Protein AF-A0AAD4DSZ0-F1 (afdb_monomer)

Foldseek 3Di:
DLVVVQVVCVVVVNFPAKDWDWDDDPQWIWIKIWGHDPNDIDTPPPCTDIFRCVPVVSVVVSVVCVVVVVVSVVVVVVVVVVD

Radius of gyration: 14.33 Å; Cα contacts (8 Å, |Δi|>4): 97; chains: 1; bounding box: 34×17×40 Å

Organism: NCBI:txid1912939

Sequence (83 aa):
YLLSAVTFLSELGITDQPVFGLIADDALGAITMVWKTNNQIYVMERDVQHYDIRDPLQALQFMSILPRLARHDLGLCHLSEKQ

Structure (mmCIF, N/CA/C/O backbone):
data_AF-A0AAD4DSZ0-F1
#
_entry.id   AF-A0AAD4DSZ0-F1
#
loop_
_atom_site.group_PDB
_atom_site.id
_atom_site.type_symbol
_atom_site.label_atom_id
_atom_site.label_alt_id
_atom_site.label_comp_id
_atom_site.label_asym_id
_atom_site.label_entity_id
_atom_site.label_seq_id
_atom_site.pdbx_PDB_ins_code
_atom_site.Cartn_x
_atom_site.Cartn_y
_atom_site.Cartn_z
_atom_site.occupancy
_atom_site.B_iso_or_equiv
_atom_site.auth_seq_id
_atom_site.auth_comp_id
_atom_site.auth_asym_id
_atom_site.auth_atom_id
_atom_site.pdbx_PDB_model_num
ATOM 1 N N . TYR A 1 1 ? -7.224 -7.171 -1.382 1.00 70.06 1 TYR A N 1
ATOM 2 C CA . TYR A 1 1 ? -6.262 -7.297 -0.267 1.00 70.06 1 TYR A CA 1
ATOM 3 C C . TYR A 1 1 ? -6.296 -6.076 0.656 1.00 70.06 1 TYR A C 1
ATOM 5 O O . TYR A 1 1 ? -6.693 -6.229 1.800 1.00 70.06 1 TYR A O 1
ATOM 13 N N . LEU A 1 2 ? -5.993 -4.860 0.177 1.00 77.88 2 LEU A N 1
ATOM 14 C CA . LEU A 1 2 ? -5.947 -3.647 1.023 1.00 77.88 2 LEU A CA 1
ATOM 15 C C . LEU A 1 2 ? -7.260 -3.293 1.720 1.00 77.88 2 LEU A C 1
ATOM 17 O O . LEU A 1 2 ? -7.261 -2.987 2.906 1.00 77.88 2 LEU A O 1
ATOM 21 N N . LEU A 1 3 ? -8.380 -3.389 1.002 1.00 80.31 3 LEU A N 1
ATOM 22 C CA . LEU A 1 3 ? -9.704 -3.130 1.569 1.00 80.31 3 LEU A CA 1
ATOM 23 C C . LEU A 1 3 ? -10.001 -4.059 2.759 1.00 80.31 3 LEU A C 1
ATOM 25 O O . LEU A 1 3 ? -10.522 -3.628 3.785 1.00 80.31 3 LEU A O 1
ATOM 29 N N . SER A 1 4 ? -9.621 -5.333 2.630 1.00 83.31 4 SER A N 1
ATOM 30 C CA . SER A 1 4 ? -9.764 -6.343 3.679 1.00 83.31 4 SER A CA 1
ATOM 31 C C . SER 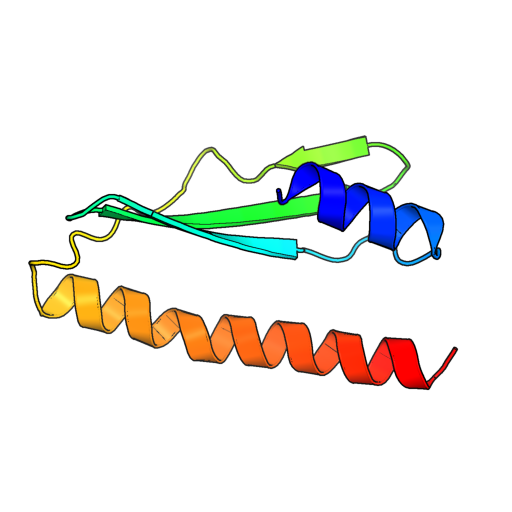A 1 4 ? -8.864 -6.038 4.877 1.00 83.31 4 SER A C 1
ATOM 33 O O . SER A 1 4 ? -9.325 -6.133 6.007 1.00 83.31 4 SER A O 1
ATOM 35 N N . ALA A 1 5 ? -7.618 -5.616 4.638 1.00 80.38 5 ALA A N 1
ATOM 36 C CA . ALA A 1 5 ? -6.680 -5.241 5.697 1.00 80.38 5 ALA A CA 1
ATOM 37 C C . ALA A 1 5 ? -7.167 -4.017 6.494 1.00 80.38 5 ALA A C 1
ATOM 39 O O . ALA A 1 5 ? -7.199 -4.050 7.719 1.00 80.38 5 ALA A O 1
ATOM 40 N N . VAL A 1 6 ? -7.633 -2.969 5.808 1.00 84.12 6 VAL A N 1
ATOM 41 C CA . VAL A 1 6 ? -8.197 -1.766 6.445 1.00 84.12 6 VAL A CA 1
ATOM 42 C C . VAL A 1 6 ? -9.475 -2.080 7.221 1.00 84.12 6 VAL A C 1
ATOM 44 O O . VAL A 1 6 ? -9.694 -1.542 8.304 1.00 84.12 6 VAL A O 1
ATOM 47 N N . THR A 1 7 ? -10.318 -2.967 6.690 1.00 83.62 7 THR A N 1
ATOM 48 C CA . THR A 1 7 ? -11.527 -3.410 7.395 1.00 83.62 7 THR A CA 1
ATOM 49 C C . THR A 1 7 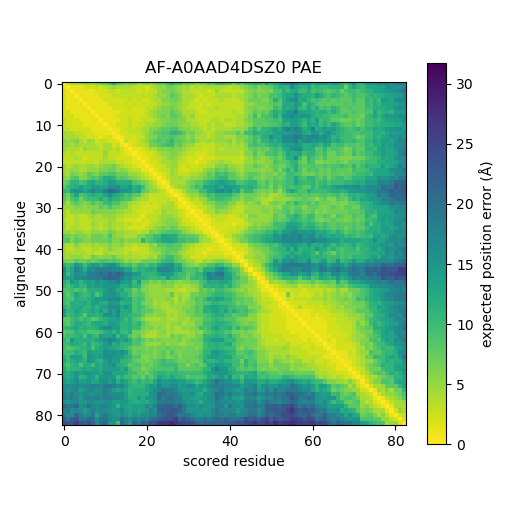? -11.157 -4.169 8.666 1.00 83.62 7 THR A C 1
ATOM 51 O O . THR A 1 7 ? -11.674 -3.844 9.725 1.00 83.62 7 THR A O 1
ATOM 54 N N . PHE A 1 8 ? -10.205 -5.102 8.590 1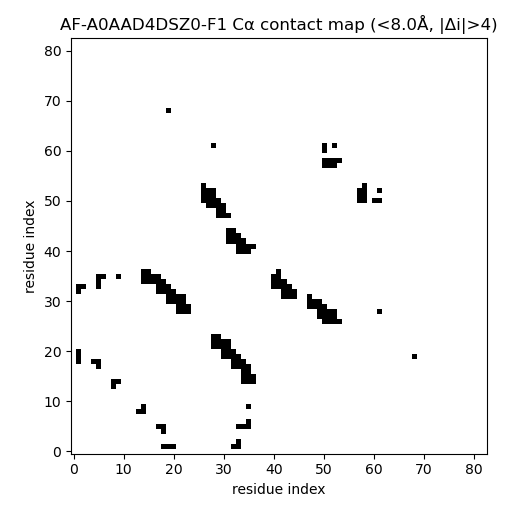.00 84.00 8 PHE A N 1
ATOM 55 C CA . PHE A 1 8 ? -9.712 -5.848 9.748 1.00 84.00 8 PHE A CA 1
ATOM 56 C C . PHE A 1 8 ? -9.139 -4.934 10.842 1.00 84.00 8 PHE A C 1
ATOM 58 O O . PHE A 1 8 ? -9.530 -5.057 11.998 1.00 84.00 8 PHE A O 1
ATOM 65 N N . LEU A 1 9 ? -8.272 -3.979 10.485 1.00 80.88 9 LEU A N 1
ATOM 66 C CA . LEU A 1 9 ? -7.720 -3.013 11.444 1.00 80.88 9 LEU A CA 1
ATOM 67 C C . LEU A 1 9 ? -8.819 -2.166 12.098 1.00 80.88 9 LEU A C 1
ATOM 69 O O . LEU A 1 9 ? -8.802 -1.955 13.307 1.00 80.88 9 LEU A O 1
ATOM 73 N N . SER A 1 10 ? -9.822 -1.756 11.321 1.00 82.31 10 SER A N 1
ATOM 74 C CA . SER A 1 10 ? -10.958 -1.006 11.852 1.00 82.31 10 SER A CA 1
ATOM 75 C C . SER A 1 10 ? -11.810 -1.809 12.833 1.00 82.31 10 SER A C 1
ATOM 77 O O . SER A 1 10 ? -12.328 -1.207 13.770 1.00 82.31 10 SER A O 1
ATOM 79 N N . GLU A 1 11 ? -11.979 -3.118 12.635 1.00 85.62 11 GLU A N 1
ATOM 80 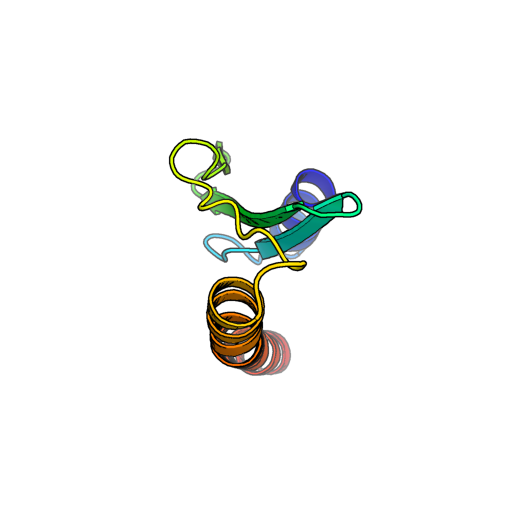C CA . GLU A 1 11 ? -12.680 -3.985 13.598 1.00 85.62 11 GLU A CA 1
ATOM 81 C C . GLU A 1 11 ? -11.890 -4.131 14.909 1.00 85.62 11 GLU A C 1
ATOM 83 O O . GLU A 1 11 ? -12.478 -4.306 15.972 1.00 85.62 11 GLU A O 1
ATOM 88 N N . LEU A 1 12 ? -10.562 -3.989 14.857 1.00 83.69 12 LEU A N 1
ATOM 89 C CA . LEU A 1 12 ? -9.693 -3.935 16.037 1.00 83.69 12 LEU A CA 1
ATOM 90 C C . LEU A 1 12 ? -9.663 -2.549 16.710 1.00 83.69 12 LEU A C 1
ATOM 92 O O . LEU A 1 12 ? -8.914 -2.348 17.661 1.00 83.69 12 LEU A O 1
ATOM 96 N N . GLY A 1 13 ? -10.455 -1.585 16.229 1.00 79.88 13 GLY A N 1
ATOM 97 C CA . GLY A 1 13 ? -10.469 -0.211 16.740 1.00 79.88 13 GLY A CA 1
ATOM 98 C C . GLY A 1 13 ? -9.318 0.665 16.232 1.00 79.88 13 GLY A C 1
ATOM 99 O O . GLY A 1 13 ? -9.188 1.807 16.665 1.00 79.88 13 GLY A O 1
ATOM 100 N N . ILE A 1 14 ? -8.507 0.166 15.295 1.00 77.75 14 ILE A N 1
ATOM 101 C CA . ILE A 1 14 ? -7.422 0.914 14.656 1.00 77.75 14 ILE A CA 1
ATOM 102 C C . ILE A 1 14 ? -8.000 1.611 13.417 1.00 77.75 14 ILE A C 1
ATOM 104 O O . ILE A 1 14 ? -8.110 1.026 12.336 1.00 77.75 14 ILE A O 1
ATOM 108 N N . THR A 1 15 ? -8.416 2.866 13.588 1.00 80.56 15 THR A N 1
ATOM 109 C CA . THR A 1 15 ? -8.919 3.738 12.514 1.00 80.56 15 THR A CA 1
ATOM 110 C C . THR A 1 15 ? -7.893 4.801 12.135 1.00 80.56 15 THR A C 1
ATOM 112 O O . THR A 1 15 ? -6.859 4.935 12.780 1.00 80.56 15 THR A O 1
ATOM 115 N N . ASP A 1 16 ? -8.164 5.535 11.052 1.00 77.69 16 ASP A N 1
ATOM 116 C CA . ASP A 1 16 ? -7.374 6.690 10.589 1.00 77.69 16 ASP A CA 1
ATOM 117 C C . ASP A 1 16 ? -5.951 6.364 10.118 1.00 77.69 16 ASP A C 1
ATOM 119 O O . ASP A 1 16 ? -5.169 7.253 9.780 1.00 77.69 16 ASP A O 1
ATOM 123 N N . GLN A 1 17 ? -5.659 5.071 9.991 1.00 77.06 17 GLN A N 1
ATOM 124 C CA . GLN A 1 17 ? -4.338 4.568 9.679 1.00 77.06 17 GLN A CA 1
ATOM 125 C C . GLN A 1 17 ? -4.220 4.136 8.213 1.00 77.06 17 GLN A C 1
ATOM 127 O O . GLN A 1 17 ? -5.023 3.318 7.747 1.00 77.06 17 GLN A O 1
ATOM 132 N N . PRO A 1 18 ? -3.236 4.669 7.464 1.00 78.06 18 PRO A N 1
ATOM 133 C CA . PRO A 1 18 ? -3.033 4.299 6.074 1.00 78.06 18 PRO A CA 1
ATOM 134 C C . PRO A 1 18 ? -2.368 2.931 5.966 1.00 78.06 18 PRO A C 1
ATOM 136 O O . PRO A 1 18 ? -1.276 2.702 6.480 1.00 78.06 18 PRO A O 1
ATOM 139 N N . VAL A 1 19 ? -3.027 2.037 5.237 1.00 79.81 19 VAL A N 1
ATOM 140 C CA . VAL A 1 19 ? -2.469 0.768 4.782 1.00 79.81 19 VAL A CA 1
ATOM 141 C C . VAL A 1 19 ? -1.984 0.955 3.356 1.00 79.81 19 VAL A C 1
ATOM 143 O O . VAL A 1 19 ? -2.749 1.303 2.451 1.00 79.81 19 VAL A O 1
ATOM 146 N N . PHE A 1 20 ? -0.699 0.700 3.157 1.00 78.19 20 PHE A N 1
ATOM 147 C CA . PHE A 1 20 ? -0.064 0.790 1.855 1.00 78.19 20 PHE A CA 1
ATOM 148 C C . PHE A 1 20 ? -0.012 -0.577 1.188 1.00 78.19 20 PHE A C 1
ATOM 150 O O . PHE A 1 20 ? 0.225 -1.598 1.832 1.00 78.19 20 PHE A O 1
ATOM 157 N N . GLY A 1 21 ? -0.220 -0.597 -0.121 1.00 74.75 21 GLY A N 1
ATOM 158 C CA . GLY A 1 21 ? -0.080 -1.786 -0.940 1.00 74.75 21 GLY A CA 1
ATOM 159 C C . GLY A 1 21 ? 0.882 -1.544 -2.076 1.00 74.75 21 GLY A C 1
ATOM 160 O O . GLY A 1 21 ? 0.871 -0.488 -2.708 1.00 74.75 21 GLY A O 1
ATOM 161 N N . LEU A 1 22 ? 1.692 -2.561 -2.328 1.00 75.56 22 LEU A N 1
ATOM 162 C CA . LEU A 1 22 ? 2.558 -2.624 -3.482 1.00 75.56 22 LEU A CA 1
ATOM 163 C C . LEU A 1 22 ? 1.889 -3.494 -4.537 1.00 75.56 22 LEU A C 1
ATOM 165 O O . LEU A 1 22 ? 1.547 -4.645 -4.264 1.00 75.56 22 LEU A O 1
ATOM 169 N N . ILE A 1 23 ? 1.700 -2.939 -5.725 1.00 74.88 23 ILE A N 1
ATOM 170 C CA . ILE A 1 23 ? 1.244 -3.677 -6.895 1.00 74.88 23 ILE A CA 1
ATOM 171 C C . ILE A 1 23 ? 2.412 -3.663 -7.870 1.00 74.88 23 ILE A C 1
ATOM 173 O O . ILE A 1 23 ? 2.883 -2.597 -8.249 1.00 74.88 23 ILE A O 1
ATOM 177 N N . ALA A 1 24 ? 2.910 -4.838 -8.228 1.00 68.31 24 ALA A N 1
ATOM 178 C CA . ALA A 1 24 ? 3.914 -4.984 -9.268 1.00 68.31 24 ALA A CA 1
ATOM 179 C C . ALA A 1 24 ? 3.348 -5.919 -10.337 1.00 68.31 24 ALA A C 1
ATOM 181 O O . ALA A 1 24 ? 2.946 -7.036 -10.012 1.00 68.31 24 ALA A O 1
ATOM 182 N N . ASP A 1 25 ? 3.294 -5.450 -11.578 1.00 71.06 25 ASP A N 1
ATOM 183 C CA . ASP A 1 25 ? 2.913 -6.240 -12.746 1.00 71.06 25 ASP A CA 1
ATOM 184 C C . ASP A 1 25 ? 4.032 -6.166 -13.785 1.00 71.06 25 ASP A C 1
ATOM 186 O O . ASP A 1 25 ? 4.147 -5.168 -14.496 1.00 71.06 25 ASP A O 1
ATOM 190 N N . ASP A 1 26 ? 4.875 -7.203 -13.804 1.00 70.94 26 ASP A N 1
ATOM 191 C CA . ASP A 1 26 ? 6.063 -7.387 -14.652 1.00 70.94 26 ASP A CA 1
ATOM 192 C C . ASP A 1 26 ? 6.993 -6.158 -14.709 1.00 70.94 26 ASP A C 1
ATOM 194 O O . ASP A 1 26 ? 7.984 -6.068 -13.984 1.00 70.94 26 ASP A O 1
ATOM 198 N N . ALA A 1 27 ? 6.643 -5.182 -15.543 1.00 68.94 27 ALA A N 1
ATOM 199 C CA . ALA A 1 27 ? 7.357 -3.931 -15.727 1.00 68.94 27 ALA A CA 1
ATOM 200 C C . ALA A 1 27 ? 6.876 -2.779 -14.832 1.00 68.94 27 ALA A C 1
ATOM 202 O O . ALA A 1 27 ? 7.629 -1.835 -14.62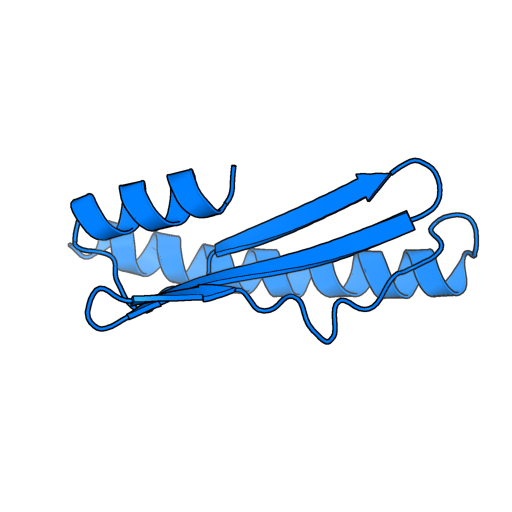8 1.00 68.94 27 ALA A O 1
ATOM 203 N N . LEU A 1 28 ? 5.640 -2.801 -14.331 1.00 71.31 28 LEU A N 1
ATOM 204 C CA . LEU A 1 28 ? 5.016 -1.659 -13.665 1.00 71.31 28 LEU A CA 1
ATOM 205 C C . LEU A 1 28 ? 4.935 -1.871 -12.156 1.00 71.31 28 LEU A C 1
ATOM 207 O O . LEU A 1 28 ? 4.250 -2.771 -11.680 1.00 71.31 28 LEU A O 1
ATOM 211 N N . GLY A 1 29 ? 5.598 -1.000 -11.402 1.00 72.38 29 GLY A N 1
ATOM 212 C CA . GLY A 1 29 ? 5.438 -0.857 -9.960 1.00 72.38 29 GLY A CA 1
ATOM 213 C C . GLY A 1 29 ? 4.497 0.296 -9.630 1.00 72.38 29 GLY A C 1
ATOM 214 O O . GLY A 1 29 ? 4.681 1.413 -10.106 1.00 72.38 29 GLY A O 1
ATOM 215 N N . ALA A 1 30 ? 3.511 0.039 -8.783 1.00 74.88 30 ALA A N 1
ATOM 216 C CA . ALA A 1 30 ? 2.513 0.990 -8.324 1.00 74.88 30 ALA A CA 1
ATOM 217 C C . ALA A 1 30 ? 2.380 0.909 -6.798 1.00 74.88 30 ALA A C 1
ATOM 219 O O . ALA A 1 30 ? 2.354 -0.174 -6.208 1.00 74.88 30 ALA A O 1
ATOM 220 N N . ILE A 1 31 ? 2.283 2.070 -6.153 1.00 75.69 31 ILE A N 1
ATOM 221 C CA . ILE A 1 31 ? 2.034 2.183 -4.713 1.00 75.69 31 ILE A CA 1
ATOM 222 C C . ILE A 1 31 ? 0.622 2.723 -4.532 1.00 75.69 31 ILE A C 1
ATOM 224 O O . ILE A 1 31 ? 0.309 3.821 -4.980 1.00 75.69 31 ILE A O 1
ATOM 228 N N . THR A 1 32 ? -0.221 1.959 -3.852 1.00 80.56 32 THR A N 1
ATOM 229 C CA . THR A 1 32 ? -1.590 2.352 -3.506 1.00 80.56 32 THR A CA 1
ATOM 230 C C . THR A 1 32 ? -1.712 2.511 -1.995 1.00 80.56 32 THR A C 1
ATOM 232 O O . THR A 1 32 ? -0.999 1.863 -1.227 1.00 80.56 32 THR A O 1
ATOM 235 N N . MET A 1 33 ? -2.626 3.367 -1.553 1.00 81.69 33 MET A N 1
ATOM 236 C CA . MET A 1 33 ? -2.874 3.635 -0.139 1.00 81.69 33 MET A CA 1
ATOM 237 C C . MET A 1 33 ? -4.374 3.624 0.132 1.00 81.69 33 MET A C 1
ATOM 239 O O . MET A 1 33 ? -5.152 4.222 -0.613 1.00 81.69 33 MET A O 1
ATOM 243 N N . VAL A 1 34 ? -4.776 2.955 1.210 1.00 83.62 34 VAL A N 1
ATOM 244 C CA . VAL A 1 34 ? -6.166 2.904 1.671 1.00 83.62 34 VAL A CA 1
ATOM 245 C C . VAL A 1 34 ? -6.202 3.197 3.163 1.00 83.62 34 VAL A C 1
ATOM 247 O O . VAL A 1 34 ? -5.398 2.655 3.913 1.00 83.62 34 VAL A O 1
ATOM 250 N N . TRP A 1 35 ? -7.147 4.017 3.612 1.00 84.94 35 TRP A N 1
ATOM 251 C CA . TRP A 1 35 ? -7.423 4.212 5.038 1.00 84.94 35 TRP A CA 1
ATOM 252 C C . TRP A 1 35 ? -8.928 4.299 5.278 1.00 84.94 35 TRP A C 1
ATOM 254 O O . TRP A 1 35 ? -9.702 4.603 4.366 1.00 84.94 35 TRP A O 1
ATOM 264 N N . LYS A 1 36 ? -9.356 4.016 6.511 1.00 80.88 36 LYS A N 1
ATOM 265 C CA . LYS A 1 36 ? -10.751 4.164 6.939 1.00 80.88 36 LYS A CA 1
ATOM 266 C C . LYS A 1 36 ? -10.836 5.206 8.045 1.00 80.88 36 LYS A C 1
ATOM 268 O O . LYS A 1 36 ? -10.173 5.071 9.067 1.00 80.88 36 LYS A O 1
ATOM 273 N N . THR A 1 37 ? -11.672 6.218 7.838 1.00 82.56 37 THR A N 1
ATOM 274 C CA . THR A 1 37 ? -11.977 7.272 8.815 1.00 82.56 37 THR A CA 1
ATOM 275 C C . THR A 1 37 ? -13.481 7.505 8.846 1.00 82.56 37 THR A C 1
ATOM 277 O O . THR A 1 37 ? -14.132 7.414 7.807 1.00 82.56 37 THR A O 1
ATOM 280 N N . ASN A 1 38 ? -14.063 7.753 10.022 1.00 82.06 38 ASN A N 1
ATOM 281 C CA . ASN A 1 38 ? -15.502 8.023 10.183 1.00 82.06 38 ASN A CA 1
ATOM 282 C C . ASN A 1 38 ? -16.417 7.021 9.448 1.00 82.06 38 ASN A C 1
ATOM 284 O O . ASN A 1 38 ? -17.421 7.387 8.839 1.00 82.06 38 ASN A O 1
ATOM 288 N N . ASN A 1 39 ? -16.044 5.738 9.481 1.00 79.38 39 ASN A N 1
ATOM 289 C CA . ASN A 1 39 ? -16.733 4.643 8.795 1.00 79.38 39 A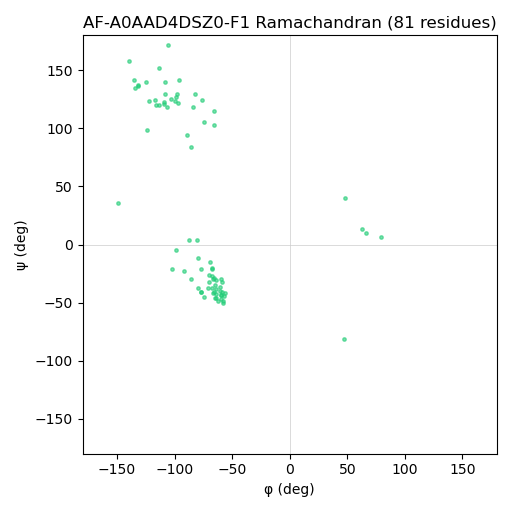SN A CA 1
ATOM 290 C C . ASN A 1 39 ? -16.771 4.730 7.251 1.00 79.38 39 ASN A C 1
ATOM 292 O O . ASN A 1 39 ? -17.489 3.967 6.606 1.00 79.38 39 ASN A O 1
ATOM 296 N N . GLN A 1 40 ? -15.971 5.613 6.657 1.00 84.31 40 GLN A N 1
ATOM 297 C CA . GLN A 1 40 ? -15.771 5.757 5.217 1.00 84.31 40 GLN A CA 1
ATOM 298 C C . GLN A 1 40 ? -14.377 5.261 4.828 1.00 84.31 40 GLN A C 1
ATOM 300 O O . GLN A 1 40 ? -13.400 5.499 5.538 1.00 84.31 40 GLN A O 1
ATOM 305 N N . ILE A 1 41 ? -14.288 4.558 3.700 1.00 81.88 41 ILE A N 1
ATOM 306 C CA . ILE A 1 41 ? -13.020 4.066 3.157 1.00 81.88 41 ILE A CA 1
ATOM 307 C C . ILE A 1 41 ? -12.560 5.021 2.061 1.00 81.88 41 ILE A C 1
ATOM 309 O O . ILE A 1 41 ? -13.296 5.284 1.110 1.00 81.88 41 ILE A O 1
ATOM 313 N N . TYR A 1 42 ? -11.327 5.496 2.183 1.00 81.12 42 TYR A N 1
ATOM 314 C CA . TYR A 1 42 ? -10.667 6.336 1.198 1.00 81.12 42 TYR A CA 1
ATOM 315 C C . TYR A 1 42 ? -9.582 5.523 0.508 1.00 81.12 42 TYR A C 1
ATOM 317 O O . TYR A 1 42 ? -8.759 4.883 1.162 1.00 81.12 42 TYR A O 1
ATOM 325 N N . VAL A 1 43 ? -9.595 5.550 -0.821 1.00 79.06 43 VAL A N 1
ATOM 326 C CA . VAL A 1 43 ? -8.597 4.898 -1.671 1.00 79.06 43 VAL A CA 1
ATOM 327 C C . VAL A 1 43 ? -7.879 5.995 -2.443 1.00 79.06 43 VAL A C 1
ATOM 329 O O . VAL A 1 43 ? -8.502 6.747 -3.196 1.00 79.06 43 VAL A O 1
ATOM 332 N N . MET A 1 44 ? -6.566 6.101 -2.262 1.00 73.69 44 MET A N 1
ATOM 333 C CA . MET A 1 44 ? -5.740 6.998 -3.062 1.00 73.69 44 MET A CA 1
ATOM 334 C C . MET A 1 44 ? -5.339 6.279 -4.348 1.00 73.69 44 MET A C 1
ATOM 336 O O . MET A 1 44 ? -4.281 5.666 -4.433 1.00 73.69 44 MET A O 1
ATOM 340 N N . GLU A 1 45 ? -6.240 6.325 -5.328 1.00 62.69 45 GLU A N 1
ATOM 341 C CA . GLU A 1 45 ? -6.073 5.664 -6.631 1.00 62.69 45 GLU A CA 1
ATOM 342 C C . GLU A 1 45 ? -5.678 6.652 -7.746 1.00 62.69 45 GLU A C 1
ATOM 344 O O . GLU A 1 45 ? -5.120 6.260 -8.765 1.00 62.69 45 GLU A O 1
ATOM 349 N N . ARG A 1 46 ? -5.944 7.955 -7.567 1.00 50.84 46 ARG A N 1
ATOM 350 C CA . ARG A 1 46 ? -5.918 8.940 -8.668 1.00 50.84 46 ARG A CA 1
ATOM 351 C C . ARG A 1 46 ? -4.570 9.592 -8.985 1.00 50.84 46 ARG A C 1
ATOM 353 O O . ARG A 1 46 ? -4.531 10.433 -9.869 1.00 50.84 46 ARG A O 1
ATOM 360 N N . ASP A 1 47 ? -3.492 9.197 -8.321 1.00 50.09 47 ASP A N 1
ATOM 361 C CA . ASP A 1 47 ? -2.137 9.686 -8.628 1.00 50.09 47 ASP A CA 1
ATOM 362 C C . ASP A 1 47 ? -1.091 8.611 -8.314 1.00 50.09 47 ASP A C 1
ATOM 364 O O . ASP A 1 47 ? 0.001 8.871 -7.808 1.00 50.09 47 ASP A O 1
ATOM 368 N N . VAL A 1 48 ? -1.456 7.348 -8.557 1.00 61.69 48 VAL A N 1
ATOM 369 C CA . VAL A 1 48 ? -0.518 6.241 -8.399 1.00 61.69 48 VAL A CA 1
ATOM 370 C C . VAL A 1 48 ? 0.574 6.426 -9.445 1.00 61.69 48 VAL A C 1
ATOM 372 O O . VAL A 1 48 ? 0.374 6.188 -10.638 1.00 61.69 48 VAL A O 1
ATOM 375 N N . GLN A 1 49 ? 1.727 6.914 -8.997 1.00 65.81 49 GLN A N 1
ATOM 376 C CA . GLN A 1 49 ? 2.892 7.041 -9.848 1.00 65.81 49 GLN A CA 1
ATOM 377 C C . GLN A 1 49 ? 3.338 5.634 -10.233 1.00 65.81 49 GLN A C 1
ATOM 379 O O . GLN A 1 49 ? 3.702 4.821 -9.381 1.00 65.81 49 GLN A O 1
ATOM 384 N N . HIS A 1 50 ? 3.242 5.349 -11.525 1.00 73.56 50 HIS A N 1
ATOM 385 C CA . HIS A 1 50 ? 3.714 4.103 -12.095 1.00 73.56 50 HIS A CA 1
ATOM 386 C C . HIS A 1 50 ? 5.217 4.237 -12.319 1.00 73.56 50 HIS A C 1
ATOM 388 O O . HIS A 1 50 ? 5.674 5.220 -12.904 1.00 73.56 50 HIS A O 1
ATOM 394 N N . TYR A 1 51 ? 5.972 3.257 -11.845 1.00 77.69 51 TYR A N 1
ATOM 395 C CA . TYR A 1 51 ? 7.407 3.155 -12.063 1.00 77.69 51 TYR A CA 1
ATOM 396 C C . TYR A 1 51 ? 7.662 1.999 -13.026 1.00 77.69 51 TYR A C 1
ATOM 398 O O . TYR A 1 51 ? 7.262 0.873 -12.736 1.00 77.69 51 TYR A O 1
ATOM 406 N N . ASP A 1 52 ? 8.326 2.255 -14.154 1.00 79.81 52 ASP A N 1
ATOM 407 C CA . ASP A 1 52 ? 8.857 1.176 -14.991 1.00 79.81 52 ASP A CA 1
ATOM 408 C C . ASP A 1 52 ? 10.100 0.591 -14.310 1.00 79.81 52 ASP A C 1
ATOM 410 O O . ASP A 1 52 ? 11.164 1.201 -14.291 1.00 79.81 52 ASP A O 1
ATOM 414 N N . ILE A 1 53 ? 9.977 -0.597 -13.727 1.00 78.31 53 ILE A N 1
ATOM 415 C CA . ILE A 1 53 ? 11.047 -1.259 -12.967 1.00 78.31 53 ILE A CA 1
ATOM 416 C C . ILE A 1 53 ? 12.187 -1.721 -13.897 1.00 78.31 53 ILE A C 1
ATOM 418 O O . ILE A 1 53 ? 13.295 -1.997 -13.438 1.00 78.31 53 ILE A O 1
ATOM 422 N N . ARG A 1 54 ? 11.961 -1.765 -15.218 1.00 80.44 54 ARG A N 1
ATOM 423 C CA . ARG A 1 54 ? 13.012 -2.067 -16.203 1.00 80.44 54 ARG A CA 1
ATOM 424 C C . ARG A 1 54 ? 13.928 -0.872 -16.446 1.00 80.44 54 ARG A C 1
ATOM 426 O O . ARG A 1 54 ? 15.051 -1.060 -16.909 1.00 80.44 54 ARG A O 1
ATOM 433 N N . ASP A 1 55 ? 13.463 0.337 -16.137 1.00 84.56 55 ASP A N 1
ATOM 434 C CA . ASP A 1 55 ? 14.288 1.535 -16.153 1.00 84.56 55 ASP A CA 1
ATOM 435 C C . ASP A 1 55 ? 15.041 1.661 -14.811 1.00 84.56 55 ASP A C 1
ATOM 437 O O . ASP A 1 55 ? 14.413 1.787 -13.756 1.00 84.56 55 ASP A O 1
ATOM 441 N N . PRO A 1 56 ? 16.389 1.643 -14.803 1.00 82.44 56 PRO A N 1
ATOM 442 C CA . PRO A 1 56 ? 17.166 1.644 -13.562 1.00 82.44 56 PRO A CA 1
ATOM 443 C C . PRO A 1 56 ? 16.918 2.863 -12.664 1.00 82.44 56 PRO A C 1
ATOM 445 O O . PRO A 1 56 ? 17.039 2.766 -11.441 1.00 82.44 56 PRO A O 1
ATOM 448 N N . LEU A 1 57 ? 16.580 4.016 -13.251 1.00 84.38 57 LEU A N 1
ATOM 449 C CA . LEU A 1 57 ? 16.308 5.238 -12.501 1.00 84.38 57 LEU A CA 1
ATOM 450 C C . LEU A 1 57 ? 14.943 5.152 -11.811 1.00 84.38 57 LEU A C 1
ATOM 452 O O . LEU A 1 57 ? 14.834 5.463 -10.624 1.00 84.38 57 LEU A O 1
ATO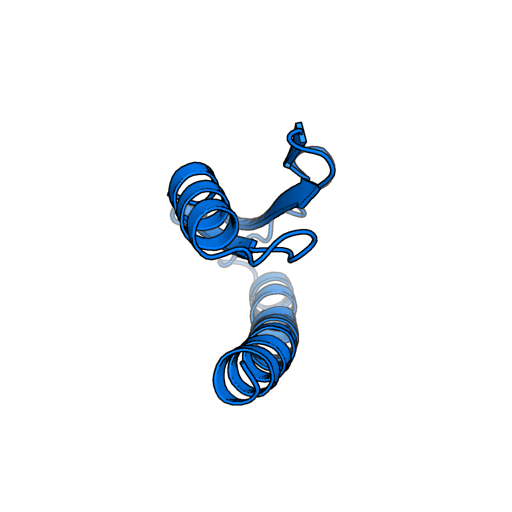M 456 N N . GLN A 1 58 ? 13.920 4.684 -12.521 1.00 78.19 58 GLN A N 1
ATOM 457 C CA . GLN A 1 58 ? 12.589 4.463 -11.959 1.00 78.19 58 GLN A CA 1
ATOM 458 C C . GLN A 1 58 ? 12.580 3.325 -10.931 1.00 78.19 58 GLN A C 1
ATOM 460 O O . GLN A 1 58 ? 11.952 3.466 -9.882 1.00 78.19 58 GLN A O 1
ATOM 465 N N . ALA A 1 59 ? 13.348 2.254 -11.151 1.00 78.62 59 ALA A N 1
ATOM 466 C CA . ALA A 1 59 ? 13.551 1.194 -10.165 1.00 78.62 59 ALA A CA 1
ATOM 467 C C . ALA A 1 59 ? 14.182 1.732 -8.870 1.00 78.62 59 ALA A C 1
ATOM 469 O O . ALA A 1 59 ? 13.718 1.418 -7.773 1.00 78.62 59 ALA A O 1
ATOM 470 N N . LEU A 1 60 ? 15.195 2.601 -8.972 1.00 79.25 60 LEU A N 1
ATOM 471 C CA . LEU A 1 60 ? 15.803 3.241 -7.803 1.00 79.25 60 LEU A CA 1
ATOM 472 C C . LEU A 1 60 ? 14.811 4.158 -7.072 1.00 79.25 60 LEU A C 1
ATOM 474 O O . LEU A 1 60 ? 14.744 4.132 -5.841 1.00 79.25 60 LEU A O 1
ATOM 478 N N . GLN A 1 61 ? 14.025 4.949 -7.809 1.00 79.75 61 GLN A N 1
ATOM 479 C CA . GLN A 1 61 ? 12.982 5.800 -7.229 1.00 79.75 61 GLN A CA 1
ATOM 480 C C . GLN A 1 61 ? 11.945 4.966 -6.476 1.00 79.75 61 GLN A C 1
ATOM 482 O O . GLN A 1 61 ? 11.662 5.257 -5.313 1.00 79.75 61 GLN A O 1
ATOM 487 N N . PHE A 1 62 ? 11.466 3.886 -7.089 1.00 76.00 62 PHE A N 1
ATOM 488 C CA . PHE A 1 62 ? 10.550 2.934 -6.477 1.00 76.00 62 PHE A CA 1
ATOM 489 C C . PHE A 1 62 ? 11.132 2.323 -5.195 1.00 76.00 62 PHE A C 1
ATOM 491 O O . PHE A 1 62 ? 10.517 2.400 -4.128 1.00 76.00 62 PHE A O 1
ATOM 498 N N . MET A 1 63 ? 12.367 1.810 -5.248 1.00 76.94 63 MET A N 1
ATOM 499 C CA . MET A 1 63 ? 13.036 1.236 -4.076 1.00 76.94 63 MET A CA 1
ATOM 500 C C . MET A 1 63 ? 13.289 2.263 -2.969 1.00 76.94 63 MET A C 1
ATOM 502 O O . MET A 1 63 ? 13.251 1.909 -1.795 1.00 76.94 63 MET A O 1
ATOM 506 N N . SER A 1 64 ? 13.495 3.541 -3.301 1.00 78.69 64 SER A N 1
ATOM 507 C CA . SER A 1 64 ? 13.717 4.603 -2.309 1.00 78.69 64 SER A CA 1
ATOM 508 C C . SER A 1 64 ? 12.485 4.917 -1.447 1.00 78.69 64 SER A C 1
ATOM 510 O O . SER A 1 64 ? 12.613 5.484 -0.354 1.00 78.69 64 SER A O 1
ATOM 512 N N . ILE A 1 65 ? 11.292 4.538 -1.916 1.00 75.50 65 ILE A N 1
ATOM 513 C CA . ILE A 1 65 ? 10.023 4.761 -1.216 1.00 75.50 65 ILE A CA 1
ATOM 514 C C . ILE A 1 65 ? 9.740 3.626 -0.222 1.00 75.50 65 ILE A C 1
ATOM 516 O O . ILE A 1 65 ? 9.176 3.880 0.844 1.00 75.50 65 ILE A O 1
ATOM 520 N N . LEU A 1 66 ? 10.217 2.404 -0.486 1.00 73.12 66 LEU A N 1
ATOM 521 C CA . LEU A 1 66 ? 9.991 1.239 0.382 1.00 73.12 66 LEU A CA 1
ATOM 522 C C . LEU A 1 66 ? 10.474 1.449 1.838 1.00 73.12 66 LEU A C 1
ATOM 524 O O . LEU A 1 66 ? 9.705 1.176 2.758 1.00 73.12 66 LEU A O 1
ATOM 528 N N . PRO A 1 67 ? 11.664 2.025 2.117 1.00 74.31 67 PRO A N 1
ATOM 529 C CA . PRO A 1 67 ? 12.082 2.331 3.489 1.00 74.31 67 PRO A CA 1
ATOM 530 C C . PRO A 1 67 ? 11.260 3.433 4.166 1.00 74.31 67 PRO A C 1
ATOM 532 O O . PRO A 1 67 ? 11.293 3.569 5.390 1.00 74.31 67 PRO A O 1
ATOM 535 N N . ARG A 1 68 ? 10.583 4.294 3.396 1.00 70.38 68 ARG A N 1
ATOM 536 C CA . ARG A 1 68 ? 9.691 5.329 3.945 1.00 70.38 68 ARG A CA 1
ATOM 537 C C . ARG A 1 68 ? 8.375 4.699 4.387 1.00 70.38 68 ARG A C 1
ATOM 539 O O . ARG A 1 68 ? 7.904 5.004 5.476 1.00 70.38 68 ARG A O 1
ATOM 546 N N . LEU A 1 69 ? 7.867 3.762 3.590 1.00 68.62 69 LEU A N 1
ATOM 547 C CA . LEU A 1 69 ? 6.712 2.929 3.917 1.00 68.62 69 LEU A CA 1
ATOM 548 C C . LEU A 1 69 ? 6.977 2.061 5.153 1.00 68.62 69 LEU A C 1
ATOM 550 O O . LEU A 1 69 ? 6.207 2.107 6.104 1.00 68.62 69 LEU A O 1
ATOM 554 N N . ALA A 1 70 ? 8.115 1.363 5.197 1.00 68.44 70 ALA A N 1
ATOM 555 C CA . ALA A 1 70 ? 8.486 0.525 6.340 1.00 68.44 70 ALA A CA 1
ATOM 556 C C . ALA A 1 70 ? 8.616 1.324 7.651 1.00 68.44 70 ALA A C 1
ATOM 558 O O . ALA A 1 70 ? 8.235 0.848 8.717 1.00 68.44 70 ALA A O 1
ATOM 559 N N . ARG A 1 71 ? 9.118 2.566 7.587 1.00 70.06 71 ARG A N 1
ATOM 560 C CA . ARG A 1 71 ? 9.171 3.461 8.756 1.00 70.06 71 ARG A CA 1
ATOM 561 C C . ARG A 1 71 ? 7.796 3.951 9.199 1.00 70.06 71 ARG A C 1
ATOM 563 O O . ARG A 1 71 ? 7.601 4.166 10.391 1.00 70.06 71 ARG A O 1
ATOM 570 N N . HIS A 1 72 ? 6.866 4.122 8.263 1.00 65.69 72 HIS A N 1
ATOM 571 C CA . HIS A 1 72 ? 5.484 4.455 8.586 1.00 65.69 72 HIS A CA 1
ATOM 572 C C . HIS A 1 72 ? 4.800 3.298 9.331 1.00 65.69 72 HIS A C 1
ATOM 574 O O . HIS A 1 72 ? 4.114 3.530 10.320 1.00 65.69 72 HIS A O 1
ATOM 580 N N . ASP A 1 73 ? 5.058 2.060 8.904 1.00 61.22 73 ASP A N 1
ATOM 581 C CA . ASP A 1 73 ? 4.504 0.840 9.506 1.00 61.22 73 ASP A CA 1
ATOM 582 C C . ASP A 1 73 ? 5.101 0.541 10.898 1.00 61.22 73 ASP A C 1
ATOM 584 O O . ASP A 1 73 ? 4.388 0.195 11.836 1.00 61.22 73 ASP A O 1
ATOM 588 N N . LEU A 1 74 ? 6.400 0.806 11.098 1.00 57.78 74 LEU A N 1
ATOM 589 C CA . LEU A 1 74 ? 7.063 0.732 12.413 1.00 57.78 74 LEU A CA 1
ATOM 590 C C . LEU A 1 74 ? 6.433 1.661 13.466 1.00 57.78 74 LEU A C 1
ATOM 592 O O . LEU A 1 74 ? 6.402 1.321 14.649 1.00 57.78 74 LEU A O 1
ATOM 596 N N . GLY A 1 75 ? 5.903 2.815 13.048 1.00 57.59 75 GLY A N 1
ATOM 597 C CA . GLY A 1 75 ? 5.128 3.693 13.927 1.00 57.59 75 GLY A CA 1
ATOM 598 C C . GLY A 1 75 ? 3.804 3.070 14.385 1.00 57.59 75 GLY A C 1
ATOM 599 O O . GLY A 1 75 ? 3.345 3.359 15.489 1.00 57.59 75 GLY A O 1
ATOM 600 N N . LEU A 1 76 ? 3.216 2.182 13.576 1.00 54.31 76 LEU A N 1
ATOM 601 C CA . LEU A 1 76 ? 1.971 1.473 13.889 1.00 54.31 76 LEU A CA 1
ATOM 602 C C . LEU A 1 76 ? 2.197 0.336 14.879 1.00 54.31 76 LEU A C 1
ATOM 604 O O . LEU A 1 76 ? 1.429 0.211 15.831 1.00 54.31 76 LEU A O 1
ATOM 608 N N . CYS A 1 77 ? 3.284 -0.425 14.723 1.00 53.69 77 CYS A N 1
ATOM 609 C CA . CYS A 1 77 ? 3.667 -1.459 15.690 1.00 53.69 77 CYS A CA 1
ATOM 610 C C . CYS A 1 77 ? 3.816 -0.881 17.106 1.00 53.69 77 CYS A C 1
ATOM 612 O O . CYS A 1 77 ? 3.306 -1.450 18.066 1.00 53.69 77 CYS A O 1
ATOM 614 N N . HIS A 1 78 ? 4.425 0.302 17.233 1.00 49.72 78 HIS A N 1
ATOM 615 C CA . HIS A 1 78 ? 4.620 0.942 18.535 1.00 49.72 78 HIS A CA 1
ATOM 616 C C . HIS A 1 78 ? 3.308 1.451 19.175 1.00 49.72 78 HIS A C 1
ATOM 618 O O . HIS A 1 78 ? 3.222 1.574 20.400 1.00 49.72 78 HIS A O 1
ATOM 624 N N . LEU A 1 79 ? 2.288 1.763 18.367 1.00 51.72 79 LEU A N 1
ATOM 625 C CA . LEU A 1 79 ? 0.947 2.126 18.842 1.00 51.72 79 LEU A CA 1
ATOM 626 C C . LEU A 1 79 ? 0.131 0.886 19.230 1.00 51.72 79 LEU A C 1
ATOM 628 O O . LEU A 1 79 ? -0.568 0.923 20.238 1.00 51.72 79 LEU A O 1
ATOM 632 N N . SER A 1 80 ? 0.280 -0.213 18.486 1.00 49.78 80 SER A N 1
ATOM 633 C CA . SER A 1 80 ? -0.356 -1.500 18.785 1.00 49.78 80 SER A CA 1
ATOM 634 C C . SER A 1 80 ? 0.164 -2.150 20.071 1.00 49.78 80 SE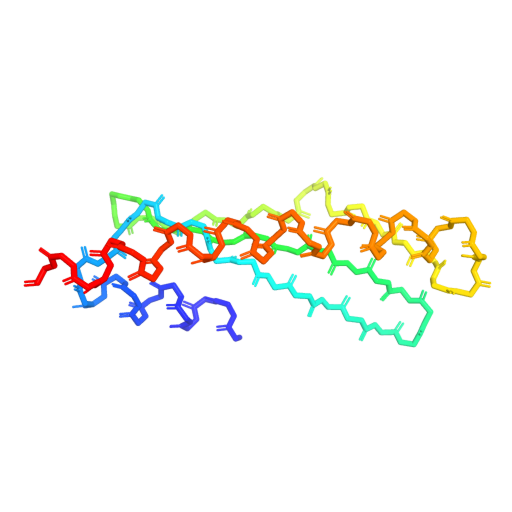R A C 1
ATOM 636 O O . SER A 1 80 ? -0.587 -2.877 20.705 1.00 49.78 80 SER A O 1
ATOM 638 N N . GLU A 1 81 ? 1.419 -1.916 20.466 1.00 53.53 81 GLU A N 1
ATOM 639 C CA . GLU A 1 81 ? 1.984 -2.433 21.728 1.00 53.53 81 GLU A CA 1
ATOM 640 C C . GLU A 1 81 ? 1.573 -1.617 22.968 1.00 53.53 81 GLU A C 1
ATOM 642 O O . GLU A 1 81 ? 1.834 -2.029 24.098 1.00 53.53 81 GLU A O 1
ATOM 647 N N . LYS A 1 82 ? 0.971 -0.437 22.775 1.00 50.50 82 LYS A N 1
ATOM 648 C CA . LYS A 1 82 ? 0.554 0.468 23.860 1.00 50.50 82 LYS A CA 1
ATOM 649 C C . LYS A 1 82 ? -0.932 0.382 24.220 1.00 50.50 82 LYS A C 1
ATOM 65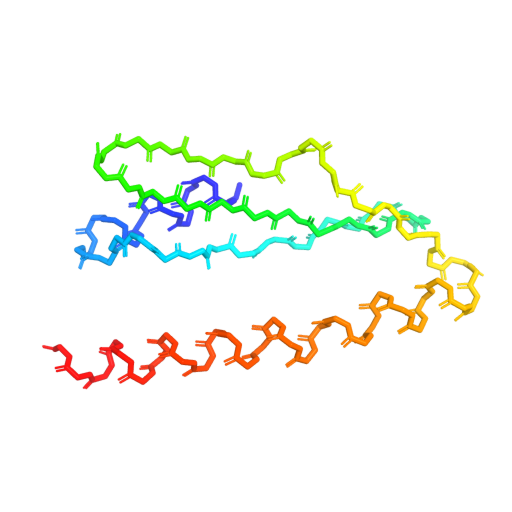1 O O . LYS A 1 82 ? -1.334 1.071 25.160 1.00 50.50 82 LYS A O 1
ATOM 656 N N . GLN A 1 83 ? -1.722 -0.400 23.487 1.00 45.00 83 GLN A N 1
ATOM 657 C CA . GLN A 1 83 ? -3.128 -0.690 23.795 1.00 45.00 83 GLN A CA 1
ATOM 658 C C . GLN A 1 83 ? -3.260 -2.057 24.461 1.00 45.00 83 GLN A C 1
ATOM 660 O O . GLN A 1 83 ? -4.147 -2.171 25.334 1.00 45.00 83 GLN A O 1
#

Secondary structure (DSSP, 8-state):
-HHHHHHHHHHTT--SPPEEEEEEETTEEEEEEEEEETTEEEEE-TT---EETTSHHHHHHHHHHHHHHHHHHHHHHHHHTT-

Nearest PDB structures (foldseek):
  3ktn-assembly1_A  TM=6.662E-01  e=1.233E+00  Enterococcus faecalis
  6uz7-assembly1_AD  TM=6.146E-01  e=9.052E-01  Kluyveromyces lactis
  3w03-assembly1_B  TM=3.595E-01  e=3.806E-01  Homo sapiens
  7kw7-assembly1_C  TM=6.050E-01  e=1.902E+00  Homo sapiens
  2qm4-assembly1_A  TM=3.241E-01  e=3.161E-01  Homo sapiens

Mean predicted aligned error: 9.04 Å

pLDDT: mean 73.38, std 10.4, range [45.0, 85.62]

Solvent-accessible surface area (backbone atoms only — not comparable to full-atom values): 4836 Å² total; per-residue (Å²): 110,66,70,57,52,44,49,54,36,41,75,72,70,52,58,70,53,76,46,74,43,82,46,74,58,97,47,39,36,34,58,41,40,34,30,34,48,98,95,41,79,49,69,53,69,90,76,49,64,71,26,48,52,81,42,68,67,37,31,49,56,55,58,64,45,51,66,54,52,52,54,56,51,54,55,49,53,62,52,65,75,74,112